Protein AF-A0A947NC35-F1 (afdb_monomer_lite)

pLDDT: mean 82.92, std 14.08, range [34.97, 95.75]

Sequence (130 aa):
ALLFTTVVLDWHSTENLYIIVLGYVESAIIFIVTFDFMYSRIKKDKEISKFSQPSDWFFVIWLFLMGLTAFIVRVFIDTNLLENNIWMYLFHLIILVQWALIIVPFGKWAHFLYRPFAIYFDGIKNSVKI

Foldseek 3Di:
DDVCVPVPQPQLPDPDPVSVVVLVVVLVVLQVVLVVVVVCLVVVVDPCNVDDDPLNVVLSVLSNVLSVLVVVSNVCSVVVNCVVVVVSVVVSVVSVCCCVPPNCCVHPNVCVVCVVVVVVVVVVVVVPDD

Radius of gyration: 19.14 Å; chains: 1; bounding box: 41×43×55 Å

Structure (mmCIF, N/CA/C/O backbone):
data_AF-A0A947NC35-F1
#
_entry.id   AF-A0A947NC35-F1
#
loop_
_atom_site.group_PDB
_atom_site.id
_atom_site.type_symbol
_atom_site.label_atom_id
_atom_site.label_alt_id
_atom_site.label_comp_id
_atom_site.label_asym_id
_atom_site.label_entity_id
_atom_site.label_seq_id
_atom_site.pdbx_PDB_ins_code
_atom_site.Cartn_x
_atom_site.Cartn_y
_atom_site.Cartn_z
_atom_site.occupancy
_atom_site.B_iso_or_equiv
_atom_site.auth_seq_id
_atom_site.auth_comp_id
_atom_site.auth_asym_id
_atom_site.auth_atom_id
_atom_site.pdbx_PDB_model_num
ATOM 1 N N . ALA A 1 1 ? 10.025 -20.620 5.479 1.00 37.06 1 ALA A N 1
ATOM 2 C CA . ALA A 1 1 ? 10.936 -20.599 4.313 1.00 37.06 1 ALA A CA 1
ATOM 3 C C . ALA A 1 1 ? 10.723 -19.379 3.410 1.00 37.06 1 ALA A C 1
ATOM 5 O O . ALA A 1 1 ? 11.638 -19.017 2.693 1.00 37.06 1 ALA A O 1
ATOM 6 N N . LEU A 1 2 ? 9.545 -18.745 3.438 1.00 36.19 2 LEU A N 1
ATOM 7 C CA . LEU A 1 2 ? 9.064 -17.732 2.499 1.00 36.19 2 LEU A CA 1
ATOM 8 C C . LEU A 1 2 ? 7.930 -16.981 3.243 1.00 36.19 2 LEU A C 1
ATOM 10 O O . LEU A 1 2 ? 7.025 -17.685 3.673 1.00 36.19 2 LEU A O 1
ATOM 14 N N . LEU A 1 3 ? 7.931 -15.660 3.495 1.00 42.91 3 LEU A N 1
ATOM 15 C CA . LEU A 1 3 ? 6.791 -15.040 4.229 1.00 42.91 3 LEU A CA 1
ATOM 16 C C . LEU A 1 3 ? 5.464 -15.100 3.429 1.00 42.91 3 LEU A C 1
ATOM 18 O O . LEU A 1 3 ? 4.415 -15.285 4.024 1.00 42.91 3 LEU A O 1
ATOM 22 N N . PHE A 1 4 ? 5.530 -15.080 2.099 1.00 34.97 4 PHE A N 1
ATOM 23 C CA . PHE A 1 4 ? 5.080 -16.104 1.130 1.00 34.97 4 PHE A CA 1
ATOM 24 C C . PHE A 1 4 ? 5.736 -15.604 -0.174 1.00 34.97 4 PHE A C 1
ATOM 26 O O . PHE A 1 4 ? 5.410 -14.523 -0.629 1.00 34.97 4 PHE A O 1
ATOM 33 N N . THR A 1 5 ? 6.854 -16.207 -0.579 1.00 37.66 5 THR A N 1
ATOM 34 C CA . THR A 1 5 ? 8.048 -15.600 -1.231 1.00 37.66 5 THR A CA 1
ATOM 35 C C . THR A 1 5 ? 8.062 -14.053 -1.291 1.00 37.66 5 THR A C 1
ATOM 37 O O . THR A 1 5 ? 7.612 -13.436 -2.248 1.00 37.66 5 THR A O 1
ATOM 40 N N . THR A 1 6 ? 8.579 -13.456 -0.217 1.00 48.22 6 THR A N 1
ATOM 41 C CA . THR A 1 6 ? 8.771 -12.021 0.098 1.00 48.22 6 THR A CA 1
ATOM 42 C C . THR A 1 6 ? 7.563 -11.172 0.509 1.00 48.22 6 THR A C 1
ATOM 44 O O . THR A 1 6 ? 7.616 -10.740 1.653 1.00 48.22 6 THR A O 1
ATOM 47 N N . VAL A 1 7 ? 6.469 -10.987 -0.239 1.00 52.34 7 VAL A N 1
ATOM 48 C CA . VAL A 1 7 ? 5.195 -10.519 0.390 1.00 52.34 7 VAL A CA 1
ATOM 49 C C . VAL A 1 7 ? 3.945 -11.170 -0.212 1.00 52.34 7 VAL A C 1
ATOM 51 O O . VAL A 1 7 ? 3.053 -11.446 0.576 1.00 52.34 7 VAL A O 1
ATOM 54 N N . VAL A 1 8 ? 3.912 -11.540 -1.506 1.00 53.75 8 VAL A N 1
ATOM 55 C CA . VAL A 1 8 ? 3.093 -12.685 -2.002 1.00 53.75 8 VAL A CA 1
ATOM 56 C C . VAL A 1 8 ? 3.737 -13.408 -3.216 1.00 53.75 8 VAL A C 1
ATOM 58 O O . VAL A 1 8 ? 3.705 -14.634 -3.256 1.00 53.75 8 VAL A O 1
ATOM 61 N N . LEU A 1 9 ? 4.359 -12.720 -4.190 1.00 59.91 9 LEU A N 1
ATOM 62 C CA . LEU A 1 9 ? 4.995 -13.344 -5.383 1.00 59.91 9 LEU A CA 1
ATOM 63 C C . LEU A 1 9 ? 6.273 -12.611 -5.874 1.00 59.91 9 LEU A C 1
ATOM 65 O O . LEU A 1 9 ? 6.663 -12.739 -7.032 1.00 59.91 9 LEU A O 1
ATOM 69 N N . ASP A 1 10 ? 6.899 -11.802 -5.012 1.00 77.12 10 ASP A N 1
ATOM 70 C CA . ASP A 1 10 ? 7.979 -10.865 -5.378 1.00 77.12 10 ASP A CA 1
ATOM 71 C C . ASP A 1 10 ? 7.623 -9.945 -6.568 1.00 77.12 10 ASP A C 1
ATOM 73 O O . ASP A 1 10 ? 8.348 -9.803 -7.553 1.00 77.12 10 ASP A O 1
ATOM 77 N N . TRP A 1 11 ? 6.435 -9.331 -6.494 1.00 85.44 11 TRP A N 1
ATOM 78 C CA . TRP A 1 11 ? 5.835 -8.576 -7.599 1.00 85.44 11 TRP A CA 1
ATOM 79 C C . TRP A 1 11 ? 6.702 -7.419 -8.114 1.00 85.44 11 TRP A C 1
ATOM 81 O O . TRP A 1 11 ? 6.549 -7.028 -9.264 1.00 85.44 11 TRP A O 1
ATOM 91 N N . HIS A 1 12 ? 7.614 -6.862 -7.315 1.00 87.25 12 HIS A N 1
ATOM 92 C CA . HIS A 1 12 ? 8.512 -5.797 -7.778 1.00 87.25 12 HIS A CA 1
ATOM 93 C C . HIS A 1 12 ? 9.754 -6.323 -8.509 1.00 87.25 12 HIS A C 1
ATOM 95 O O . HIS A 1 12 ? 10.265 -5.621 -9.370 1.00 87.25 12 HIS A O 1
ATOM 101 N N . SER A 1 13 ? 10.228 -7.539 -8.231 1.00 86.62 13 SER A N 1
ATOM 102 C CA . SER A 1 13 ? 11.422 -8.091 -8.897 1.00 86.62 13 SER A CA 1
ATOM 103 C C . SER A 1 13 ? 11.092 -9.047 -10.053 1.00 86.62 13 SER A C 1
ATOM 105 O O . SER A 1 13 ? 11.962 -9.395 -10.846 1.00 86.62 13 SER A O 1
ATOM 107 N N . THR A 1 14 ? 9.841 -9.508 -10.136 1.00 88.56 14 THR A N 1
ATOM 108 C CA . THR A 1 14 ? 9.455 -10.582 -11.050 1.00 88.56 14 THR A CA 1
ATOM 109 C C . THR A 1 14 ? 9.370 -10.147 -12.514 1.00 88.56 14 THR A C 1
ATOM 111 O O . THR A 1 14 ? 8.726 -9.155 -12.865 1.00 88.56 14 THR A O 1
ATOM 114 N N . GLU A 1 15 ? 9.929 -10.980 -13.389 1.00 87.25 15 GLU A N 1
ATOM 115 C CA . GLU A 1 15 ? 9.792 -10.872 -14.847 1.00 87.25 15 GLU A CA 1
ATOM 116 C C . GLU A 1 15 ? 8.614 -11.705 -15.392 1.00 87.25 15 GLU A C 1
ATOM 118 O O . GLU A 1 15 ? 8.268 -11.635 -16.572 1.00 87.25 15 GLU A O 1
ATOM 123 N N . ASN A 1 16 ? 7.967 -12.519 -14.550 1.00 90.38 16 ASN A N 1
ATOM 124 C CA . ASN A 1 16 ? 6.912 -13.423 -14.994 1.00 90.38 16 ASN A CA 1
ATOM 125 C C . ASN A 1 16 ? 5.586 -12.677 -15.205 1.00 90.38 16 ASN A C 1
ATOM 127 O O . ASN A 1 16 ? 4.908 -12.328 -14.239 1.00 90.38 16 ASN A O 1
ATOM 131 N N . LEU A 1 17 ? 5.164 -12.537 -16.467 1.00 89.94 17 LEU A N 1
ATOM 132 C CA . LEU A 1 17 ? 3.909 -11.891 -16.881 1.00 89.94 17 LEU A CA 1
ATOM 133 C C . LEU A 1 17 ? 2.673 -12.303 -16.069 1.00 89.94 17 LEU A C 1
ATOM 135 O O . LEU A 1 17 ? 1.852 -11.447 -15.742 1.00 89.94 17 LEU A O 1
ATOM 139 N N . TYR A 1 18 ? 2.538 -13.581 -15.707 1.00 90.00 18 TYR A N 1
ATOM 140 C CA . TYR A 1 18 ? 1.399 -14.043 -14.910 1.00 90.00 18 TYR A CA 1
ATOM 141 C C . TYR A 1 18 ? 1.377 -13.383 -13.530 1.00 90.00 18 TYR A C 1
ATOM 143 O O . TYR A 1 18 ? 0.331 -12.922 -13.080 1.00 90.00 18 TYR A O 1
ATOM 151 N N . ILE A 1 19 ? 2.536 -13.280 -12.881 1.00 89.75 19 ILE A N 1
ATOM 152 C CA . ILE A 1 19 ? 2.668 -12.639 -11.571 1.00 89.75 19 ILE A CA 1
ATOM 153 C C . ILE A 1 19 ? 2.425 -11.131 -11.689 1.00 89.75 19 ILE A C 1
ATOM 155 O O . ILE A 1 19 ? 1.751 -10.545 -10.843 1.00 89.75 19 ILE A O 1
ATOM 159 N N . ILE A 1 20 ? 2.928 -10.512 -12.761 1.00 90.62 20 ILE A N 1
ATOM 160 C CA . ILE A 1 20 ? 2.751 -9.081 -13.034 1.00 90.62 20 ILE A CA 1
ATOM 161 C C . ILE A 1 20 ? 1.263 -8.727 -13.095 1.00 90.62 20 ILE A C 1
ATOM 163 O O . ILE A 1 20 ? 0.809 -7.831 -12.381 1.00 90.62 20 ILE A O 1
ATOM 167 N N . VAL A 1 21 ? 0.505 -9.451 -13.924 1.00 91.56 21 VAL A N 1
ATOM 168 C CA . VAL A 1 21 ? -0.931 -9.216 -14.121 1.00 91.56 21 VAL A CA 1
ATOM 169 C C . VAL A 1 21 ? -1.709 -9.486 -12.837 1.00 91.56 21 VAL A C 1
ATOM 171 O O . VAL A 1 21 ? -2.573 -8.689 -12.476 1.00 91.56 21 VAL A O 1
ATOM 174 N N . LEU A 1 22 ? -1.385 -10.566 -12.119 1.00 91.12 22 LEU A N 1
ATOM 175 C CA . LEU A 1 22 ? -2.026 -10.870 -10.840 1.00 91.12 22 LEU A CA 1
ATOM 176 C C . LEU A 1 22 ? -1.839 -9.740 -9.823 1.00 91.12 22 LEU A C 1
ATOM 178 O O . LEU A 1 22 ? -2.818 -9.339 -9.199 1.00 91.12 22 LEU A O 1
ATOM 182 N N . GLY A 1 23 ? -0.636 -9.173 -9.710 1.00 90.25 23 GLY A N 1
ATOM 183 C CA . GLY A 1 23 ? -0.397 -8.052 -8.800 1.00 90.25 23 GLY A CA 1
ATOM 184 C C . GLY A 1 23 ? -1.162 -6.781 -9.192 1.00 90.25 23 GLY A C 1
ATOM 185 O O . GLY A 1 23 ? -1.673 -6.073 -8.324 1.00 90.25 23 GLY A O 1
ATOM 186 N N . TYR A 1 24 ? -1.348 -6.516 -10.490 1.00 91.88 24 TYR A N 1
ATOM 187 C CA . TYR A 1 24 ? -2.198 -5.406 -10.939 1.00 91.88 24 TYR A CA 1
ATOM 188 C C . TYR A 1 24 ? -3.676 -5.617 -10.603 1.00 91.88 24 TYR A C 1
ATOM 190 O O . TYR A 1 24 ? -4.349 -4.680 -10.168 1.00 91.88 24 TYR A O 1
ATOM 198 N N . VAL A 1 25 ? -4.179 -6.842 -10.770 1.00 93.00 25 VAL A N 1
ATOM 199 C CA . VAL A 1 25 ? -5.552 -7.203 -10.390 1.00 93.00 25 VAL A CA 1
ATOM 200 C C . VAL A 1 25 ? -5.740 -7.070 -8.880 1.00 93.00 25 VAL A C 1
ATOM 202 O O . VAL A 1 25 ? -6.710 -6.458 -8.435 1.00 93.00 25 VAL A O 1
ATOM 205 N N . GLU A 1 26 ? -4.799 -7.584 -8.089 1.00 89.94 26 GLU A N 1
ATOM 206 C CA . GLU A 1 26 ? -4.806 -7.457 -6.631 1.00 89.94 26 GLU A CA 1
ATOM 207 C C . GLU A 1 26 ? -4.815 -5.985 -6.196 1.00 89.94 26 GLU A C 1
ATOM 209 O O . GLU A 1 26 ? -5.656 -5.580 -5.391 1.00 89.94 26 GLU A O 1
ATOM 214 N N . SER A 1 27 ? -3.949 -5.157 -6.785 1.00 91.00 27 SER A N 1
ATOM 215 C CA . SER A 1 27 ? -3.896 -3.719 -6.516 1.00 91.00 27 SER A CA 1
ATOM 216 C C . SER A 1 27 ? -5.227 -3.020 -6.825 1.00 91.00 27 SER A C 1
ATOM 218 O O . SER A 1 27 ? -5.727 -2.252 -5.999 1.00 91.00 27 SER A O 1
ATOM 220 N N . ALA A 1 28 ? -5.857 -3.340 -7.960 1.00 92.62 28 ALA A N 1
ATOM 221 C CA . ALA A 1 28 ? -7.159 -2.790 -8.327 1.00 92.62 28 ALA A CA 1
ATOM 222 C C . ALA A 1 28 ? -8.261 -3.183 -7.328 1.00 92.62 28 ALA A C 1
ATOM 224 O O . ALA A 1 28 ? -9.057 -2.334 -6.918 1.00 92.62 28 ALA A O 1
ATOM 225 N N . ILE A 1 29 ? -8.284 -4.447 -6.891 1.00 92.69 29 ILE A N 1
ATOM 226 C CA . ILE A 1 29 ? -9.229 -4.927 -5.874 1.00 92.69 29 ILE A CA 1
ATOM 227 C C . ILE A 1 29 ? -9.024 -4.166 -4.562 1.00 92.69 29 ILE A C 1
ATOM 229 O O . ILE A 1 29 ? -9.996 -3.667 -3.991 1.00 92.69 29 ILE A O 1
ATOM 233 N N . ILE A 1 30 ? -7.774 -4.027 -4.104 1.00 90.69 30 ILE A N 1
ATOM 234 C CA . ILE A 1 30 ? -7.452 -3.290 -2.878 1.00 90.69 30 ILE A CA 1
ATOM 235 C C . ILE A 1 30 ? -7.953 -1.848 -2.976 1.00 90.69 30 ILE A C 1
ATOM 237 O O . ILE A 1 30 ? -8.595 -1.383 -2.034 1.00 90.69 30 ILE A O 1
ATOM 241 N N . PHE A 1 31 ? -7.743 -1.149 -4.096 1.00 91.44 31 PHE A N 1
ATOM 242 C CA . PHE A 1 31 ? -8.247 0.219 -4.266 1.00 91.44 31 PHE A CA 1
ATOM 243 C C . PHE A 1 31 ? -9.758 0.312 -4.199 1.00 91.44 31 PHE A C 1
ATOM 245 O O . PHE A 1 31 ? -10.275 1.148 -3.466 1.00 91.44 31 PHE A O 1
ATOM 252 N N . ILE A 1 32 ? -10.468 -0.540 -4.937 1.00 92.38 32 ILE A N 1
ATOM 253 C CA . ILE A 1 32 ? -11.931 -0.501 -4.980 1.00 92.38 32 ILE A CA 1
ATOM 254 C C . ILE A 1 32 ? -12.500 -0.763 -3.582 1.00 92.38 32 ILE A C 1
ATOM 256 O O . ILE A 1 32 ? -13.352 -0.011 -3.109 1.00 92.38 32 ILE A O 1
ATOM 260 N N . VAL A 1 33 ? -11.995 -1.789 -2.894 1.00 91.19 33 VAL A N 1
ATOM 261 C CA . VAL A 1 33 ? -12.475 -2.179 -1.561 1.00 91.19 33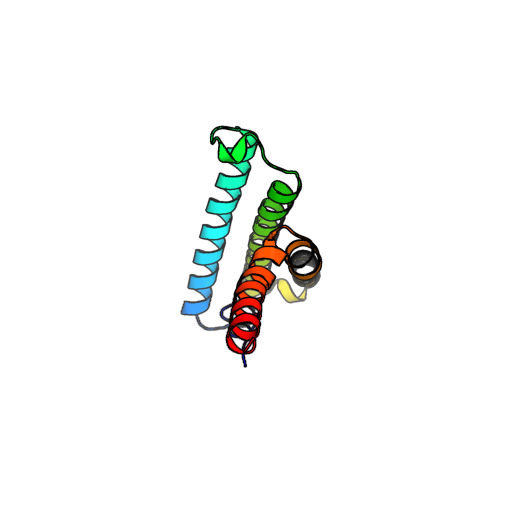 VAL A CA 1
ATOM 262 C C . VAL A 1 33 ? -12.154 -1.108 -0.521 1.00 91.19 33 VAL A C 1
ATOM 264 O O . VAL A 1 33 ? -13.018 -0.730 0.271 1.00 91.19 33 VAL A O 1
ATOM 267 N N . THR A 1 34 ? -10.924 -0.594 -0.505 1.00 90.81 34 THR A N 1
ATOM 268 C CA . THR A 1 34 ? -10.528 0.442 0.461 1.00 90.81 34 THR A CA 1
ATOM 269 C C . THR A 1 34 ? -11.250 1.759 0.205 1.00 90.81 34 THR A C 1
ATOM 271 O O . THR A 1 34 ? -11.698 2.392 1.162 1.00 90.81 34 THR A O 1
ATOM 274 N N . PHE A 1 35 ? -11.453 2.136 -1.059 1.00 89.88 35 PHE A N 1
ATOM 275 C CA . PHE A 1 35 ? -12.228 3.316 -1.422 1.00 89.88 35 PHE A CA 1
ATOM 276 C C . PHE A 1 35 ? -13.698 3.183 -1.004 1.00 89.88 35 PHE A C 1
ATOM 278 O O . PHE A 1 35 ? -14.218 4.097 -0.366 1.00 89.88 35 PHE A O 1
ATOM 285 N N . ASP A 1 36 ? -14.351 2.040 -1.262 1.00 88.56 36 ASP A N 1
ATOM 286 C CA . ASP A 1 36 ? -15.719 1.778 -0.780 1.00 88.56 36 ASP A CA 1
ATOM 287 C C . ASP A 1 36 ? -15.800 1.864 0.749 1.00 88.56 36 ASP A C 1
ATOM 289 O O . ASP A 1 36 ? -16.711 2.482 1.306 1.00 88.56 36 ASP A O 1
ATOM 293 N N . PHE A 1 37 ? -14.812 1.308 1.452 1.00 86.25 37 PHE A N 1
ATOM 294 C CA . PHE A 1 37 ? -14.748 1.353 2.910 1.00 86.25 37 PHE A CA 1
ATOM 295 C C . PHE A 1 37 ? -14.513 2.750 3.479 1.00 86.25 37 PHE A C 1
ATOM 297 O O . PHE A 1 37 ? -15.059 3.056 4.545 1.00 86.25 37 PHE A O 1
ATOM 304 N N . MET A 1 38 ? -13.725 3.590 2.811 1.00 86.81 38 MET A N 1
ATOM 305 C CA . MET A 1 38 ? -13.572 4.999 3.174 1.00 86.81 38 MET A CA 1
ATOM 306 C C . MET A 1 38 ? -14.867 5.762 2.895 1.00 86.81 38 MET A C 1
ATOM 308 O O . MET A 1 38 ? -15.383 6.439 3.783 1.00 86.81 38 MET A O 1
ATOM 312 N N . TYR A 1 39 ? -15.439 5.600 1.700 1.00 86.69 39 TYR A N 1
ATOM 313 C CA . TYR A 1 39 ? -16.6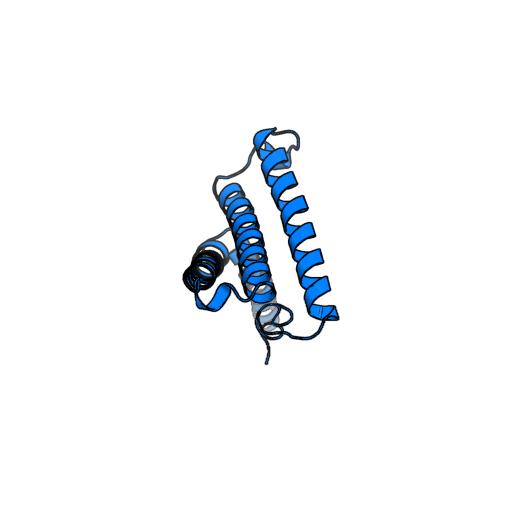63 6.277 1.281 1.00 86.69 39 TYR A CA 1
ATOM 314 C C . TYR A 1 39 ? -17.852 5.937 2.191 1.00 86.69 39 TYR A C 1
ATOM 316 O O . TYR A 1 39 ? -18.525 6.841 2.689 1.00 86.69 39 TYR A O 1
ATOM 324 N N . SER A 1 40 ? -18.048 4.651 2.497 1.00 82.88 40 SER A N 1
ATOM 325 C CA . SER A 1 40 ? -19.084 4.173 3.424 1.00 82.88 40 SER A CA 1
ATOM 326 C C . SER A 1 40 ? -18.952 4.841 4.804 1.00 82.88 40 SER A C 1
ATOM 328 O O . SER A 1 40 ? -19.945 5.251 5.400 1.00 82.88 40 SER A O 1
ATOM 330 N N . ARG A 1 41 ? -17.720 5.029 5.308 1.00 82.44 41 ARG A N 1
ATOM 331 C CA . ARG A 1 41 ? -17.459 5.693 6.602 1.00 82.44 41 ARG A CA 1
ATOM 332 C C . ARG A 1 41 ? -17.694 7.199 6.585 1.00 82.44 41 ARG A C 1
ATOM 334 O O . ARG A 1 41 ? -18.177 7.732 7.582 1.00 82.44 41 ARG A O 1
ATOM 341 N N . ILE A 1 42 ? -17.402 7.878 5.476 1.00 81.12 42 ILE A N 1
ATOM 342 C CA . ILE A 1 42 ? -17.743 9.299 5.304 1.00 81.12 42 ILE A CA 1
ATOM 343 C C . ILE A 1 42 ? -19.266 9.467 5.287 1.00 81.12 42 ILE A C 1
ATOM 345 O O . ILE A 1 42 ? -19.806 10.335 5.971 1.00 81.12 42 ILE A O 1
ATOM 349 N N . LYS A 1 43 ? -19.963 8.611 4.532 1.00 81.12 43 LYS A N 1
ATOM 350 C CA . LYS A 1 43 ? -21.419 8.670 4.357 1.00 81.12 43 LYS A CA 1
ATOM 351 C C . LYS A 1 43 ? -22.200 8.162 5.576 1.00 81.12 43 LYS A C 1
ATOM 353 O O . LYS A 1 43 ? -23.369 8.508 5.723 1.00 81.12 43 LYS A O 1
ATOM 358 N N . LYS A 1 44 ? -21.559 7.374 6.450 1.00 74.44 44 LYS A N 1
ATOM 359 C CA . LYS A 1 44 ? -22.162 6.704 7.618 1.00 74.44 44 LYS A CA 1
ATOM 360 C C . LYS A 1 44 ? -23.402 5.876 7.249 1.00 74.44 44 LYS A C 1
ATOM 362 O O . LYS A 1 44 ? -24.376 5.831 8.002 1.00 74.44 44 LYS A O 1
ATOM 367 N N . ASP A 1 45 ? -23.387 5.263 6.067 1.00 68.00 45 ASP A N 1
ATOM 368 C CA . ASP A 1 45 ? -24.556 4.602 5.479 1.00 68.00 45 ASP A CA 1
ATOM 369 C C . ASP A 1 45 ? -24.822 3.210 6.075 1.00 68.00 45 ASP A C 1
ATOM 371 O O . ASP A 1 45 ? -25.972 2.811 6.242 1.00 68.00 45 ASP A O 1
ATOM 375 N N . LYS A 1 46 ? -23.764 2.491 6.457 1.00 64.81 46 LYS A N 1
ATOM 376 C CA . LYS A 1 46 ? -23.809 1.172 7.100 1.00 64.81 46 LYS A CA 1
ATOM 377 C C . LYS A 1 46 ? -23.719 1.326 8.621 1.00 64.81 46 LYS A C 1
ATOM 379 O O . LYS A 1 46 ? -22.915 2.119 9.110 1.00 64.81 46 LYS A O 1
ATOM 384 N N . GLU A 1 47 ? -24.447 0.516 9.393 1.00 60.62 47 GLU A N 1
ATOM 385 C CA . GLU A 1 47 ? -24.382 0.531 10.873 1.00 60.62 47 GLU A CA 1
ATOM 386 C C . GLU A 1 47 ? -22.948 0.318 11.405 1.00 60.62 47 GLU A C 1
ATOM 388 O O . GLU A 1 47 ? -22.506 1.016 12.315 1.00 60.62 47 GLU A O 1
ATOM 393 N N . ILE A 1 48 ? -22.163 -0.538 10.737 1.00 60.56 48 ILE A N 1
ATOM 394 C CA . ILE A 1 48 ? -20.724 -0.762 10.999 1.00 60.56 48 ILE A CA 1
ATOM 395 C C . ILE A 1 48 ? -19.868 0.505 10.823 1.00 60.56 48 ILE A C 1
ATOM 397 O O . ILE A 1 48 ? -18.793 0.622 11.405 1.00 60.56 48 ILE A O 1
ATOM 401 N N . SER A 1 49 ? -20.329 1.461 10.019 1.00 60.34 49 SER A N 1
ATOM 402 C CA . SER A 1 49 ? -19.600 2.686 9.685 1.00 60.34 49 SER A C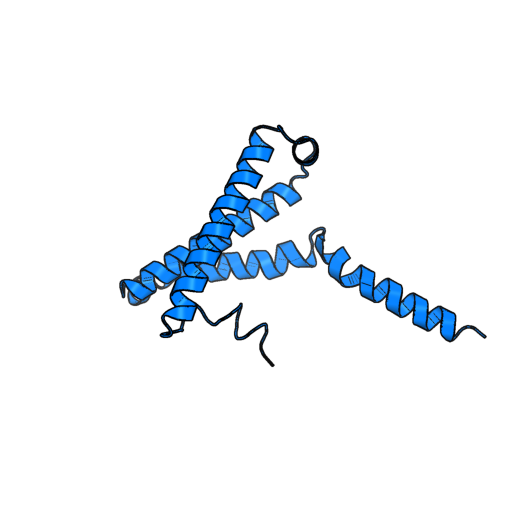A 1
ATOM 403 C C . SER A 1 49 ? -20.000 3.890 10.553 1.00 60.34 49 SER A C 1
ATOM 405 O O . SER A 1 49 ? -19.208 4.824 10.707 1.00 60.34 49 SER A O 1
ATOM 407 N N . LYS A 1 50 ? -21.186 3.857 11.185 1.00 60.44 50 LYS A N 1
ATOM 408 C CA . LYS A 1 50 ? -21.702 4.942 12.042 1.00 60.44 50 LYS A CA 1
ATOM 409 C C . LYS A 1 50 ? -20.874 5.158 13.310 1.00 60.44 50 LYS A C 1
ATOM 411 O O . LYS A 1 50 ? -20.648 6.308 13.684 1.00 60.44 50 LYS A O 1
ATOM 416 N N . PHE A 1 51 ? -20.386 4.080 13.926 1.00 64.75 51 PHE A N 1
ATOM 417 C CA . PHE A 1 51 ? -19.580 4.107 15.156 1.00 64.75 51 PHE A CA 1
ATOM 418 C C . PHE A 1 51 ? -18.143 3.631 14.903 1.00 64.75 51 PHE A C 1
ATOM 420 O O . PHE A 1 51 ? -17.645 2.707 15.542 1.00 64.75 51 PHE A O 1
ATOM 427 N N . SER A 1 52 ? -17.476 4.263 13.936 1.00 62.81 52 SER A N 1
ATOM 428 C CA . SER A 1 52 ? -16.082 3.957 13.597 1.00 62.81 52 SER A CA 1
ATOM 429 C C . SER A 1 52 ? -15.124 4.529 14.645 1.00 62.81 52 SER A C 1
ATOM 431 O O . SER A 1 52 ? -15.165 5.730 14.918 1.00 62.81 52 SER A O 1
ATOM 433 N N . GLN A 1 53 ? -14.209 3.717 15.182 1.00 73.12 53 GLN A N 1
ATOM 434 C CA . GLN A 1 53 ? -13.114 4.251 15.994 1.00 73.12 53 GLN A CA 1
ATOM 435 C C . GLN A 1 53 ? -12.036 4.880 15.091 1.00 73.12 53 GLN A C 1
ATOM 437 O 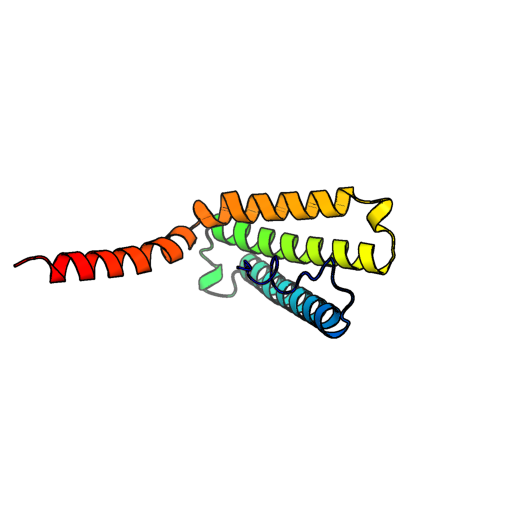O . GLN A 1 53 ? -11.871 4.455 13.944 1.00 73.12 53 GLN A O 1
ATOM 442 N N . PRO A 1 54 ? -11.238 5.845 15.589 1.00 73.25 54 PRO A N 1
ATOM 443 C CA . PRO A 1 54 ? -10.128 6.426 14.825 1.00 73.25 54 PRO A CA 1
ATOM 444 C C . PRO A 1 54 ? -9.129 5.383 14.297 1.00 73.25 54 PRO A C 1
ATOM 446 O O . PRO A 1 54 ? -8.593 5.527 13.201 1.00 73.25 54 PRO A O 1
ATOM 449 N N . SER A 1 55 ? -8.928 4.290 15.038 1.00 73.44 55 SER A N 1
ATOM 450 C CA . SER A 1 55 ? -8.068 3.173 14.629 1.00 73.44 55 SER A CA 1
ATOM 451 C C . SER A 1 55 ? -8.576 2.431 13.385 1.00 73.44 55 SER A C 1
ATOM 453 O O . SER A 1 55 ? -7.763 1.927 12.612 1.00 73.44 55 SER A O 1
ATOM 455 N N . ASP A 1 56 ? -9.891 2.408 13.138 1.00 77.31 56 ASP A N 1
ATOM 456 C CA . ASP A 1 56 ? -10.473 1.789 11.938 1.00 77.31 56 ASP A CA 1
ATOM 457 C C . ASP A 1 56 ? -10.222 2.632 10.689 1.00 77.31 56 ASP A C 1
ATOM 459 O O . ASP A 1 56 ? -9.977 2.094 9.611 1.00 77.31 56 ASP A O 1
ATOM 463 N N . TRP A 1 57 ? -10.255 3.958 10.835 1.00 80.88 57 TRP A N 1
ATOM 464 C CA . TRP A 1 57 ? -9.894 4.885 9.765 1.00 80.88 57 TRP A CA 1
ATOM 465 C C . TRP A 1 57 ? -8.419 4.771 9.409 1.00 80.88 57 TRP A C 1
ATOM 467 O O . TRP A 1 57 ? -8.082 4.643 8.234 1.00 80.88 57 TRP A O 1
ATOM 477 N N . PHE A 1 58 ? -7.555 4.763 10.426 1.00 83.31 58 PHE A N 1
ATOM 478 C CA . PHE A 1 58 ? -6.113 4.652 10.237 1.00 83.31 58 PHE A CA 1
ATOM 479 C C . PHE A 1 58 ? -5.744 3.386 9.460 1.00 83.31 58 PHE A C 1
ATOM 481 O O . PHE A 1 58 ? -4.976 3.448 8.505 1.00 83.31 58 PHE A O 1
ATOM 488 N N . PHE A 1 59 ? -6.368 2.254 9.799 1.00 83.31 59 PHE A N 1
ATOM 489 C CA . PHE A 1 59 ? -6.159 0.994 9.092 1.00 83.31 59 PHE A CA 1
ATOM 490 C C . PHE A 1 59 ? -6.521 1.078 7.604 1.00 83.31 59 PHE A C 1
ATOM 492 O O . PHE A 1 59 ? -5.700 0.726 6.761 1.00 83.31 59 PHE A O 1
ATOM 499 N N . VAL A 1 60 ? -7.727 1.549 7.268 1.00 88.00 60 VAL A N 1
ATOM 500 C CA . VAL A 1 60 ? -8.189 1.578 5.868 1.00 88.00 60 VAL A CA 1
ATOM 501 C C . VAL A 1 60 ? -7.373 2.567 5.035 1.00 88.00 60 VAL A C 1
ATOM 503 O O . VAL A 1 60 ? -7.006 2.249 3.907 1.00 88.00 60 VAL A O 1
ATOM 506 N N . ILE A 1 61 ? -7.038 3.732 5.597 1.00 89.56 61 ILE A N 1
ATOM 507 C CA . ILE A 1 61 ? -6.207 4.732 4.916 1.00 89.56 61 ILE A CA 1
ATOM 508 C C . ILE A 1 61 ? -4.807 4.172 4.652 1.00 89.56 61 ILE A C 1
ATOM 510 O O . ILE A 1 61 ? -4.306 4.291 3.536 1.00 89.56 61 ILE A O 1
ATOM 514 N N . TRP A 1 62 ? -4.177 3.528 5.640 1.00 89.88 62 TRP A N 1
ATOM 515 C CA . TRP A 1 62 ? -2.846 2.953 5.436 1.00 89.88 62 TRP A CA 1
ATOM 516 C C . TRP A 1 62 ? -2.884 1.781 4.460 1.00 89.88 62 TRP A C 1
ATOM 518 O O . TRP A 1 62 ? -1.967 1.646 3.659 1.00 89.88 62 TRP A O 1
ATOM 528 N N . LEU A 1 63 ? -3.944 0.967 4.471 1.00 88.94 63 LEU A N 1
ATOM 529 C CA . LEU A 1 63 ? -4.116 -0.115 3.503 1.00 88.94 63 LEU A CA 1
ATOM 530 C C . LEU A 1 63 ? -4.240 0.428 2.069 1.00 88.94 63 LEU A C 1
ATOM 532 O O . LEU A 1 63 ? -3.615 -0.104 1.153 1.00 88.94 63 LEU A O 1
ATOM 536 N N . PHE A 1 64 ? -4.981 1.524 1.881 1.00 92.38 64 PHE A N 1
ATOM 537 C CA . PHE A 1 64 ? -5.059 2.224 0.599 1.00 92.38 64 PHE A CA 1
ATOM 538 C C . PHE A 1 64 ? -3.693 2.776 0.167 1.00 92.38 64 PHE A C 1
ATOM 540 O O . PHE A 1 64 ? -3.261 2.533 -0.958 1.00 92.38 64 PHE A O 1
ATOM 547 N N . LEU A 1 65 ? -2.982 3.474 1.062 1.00 93.12 65 LEU A N 1
ATOM 548 C CA . LEU A 1 65 ? -1.650 4.025 0.780 1.00 93.12 65 LEU A CA 1
ATOM 549 C C . LEU A 1 65 ? -0.632 2.934 0.437 1.00 93.12 65 LEU A C 1
ATOM 551 O O . LEU A 1 65 ? 0.176 3.109 -0.475 1.00 93.12 65 LEU A O 1
ATOM 555 N N . MET A 1 66 ? -0.691 1.798 1.128 1.00 90.62 66 MET A N 1
ATOM 556 C CA . MET A 1 66 ? 0.127 0.625 0.839 1.00 90.62 66 MET A CA 1
ATOM 557 C C . MET A 1 66 ? -0.105 0.104 -0.578 1.00 90.62 66 MET A C 1
ATOM 559 O O . MET A 1 66 ? 0.854 -0.040 -1.335 1.00 90.62 66 MET A O 1
ATOM 563 N N . GLY A 1 67 ? -1.368 -0.104 -0.965 1.00 91.44 67 GLY A N 1
ATOM 564 C CA . GLY A 1 67 ? -1.717 -0.506 -2.330 1.00 91.44 67 GLY A CA 1
ATOM 565 C C . GLY A 1 67 ? -1.301 0.535 -3.374 1.00 91.44 67 GLY A C 1
ATOM 566 O O . GLY A 1 67 ? -0.784 0.177 -4.432 1.00 91.44 67 GLY A O 1
ATOM 567 N N . LEU A 1 68 ? -1.461 1.826 -3.056 1.00 93.81 68 LEU A N 1
ATOM 568 C CA . LEU A 1 68 ? -1.189 2.940 -3.972 1.00 93.81 68 LEU A CA 1
ATOM 569 C C . LEU A 1 68 ? 0.286 3.045 -4.289 1.00 93.81 68 LEU A C 1
ATOM 571 O O . LEU A 1 68 ? 0.691 3.105 -5.446 1.00 93.81 68 LEU A O 1
ATOM 575 N N . THR A 1 69 ? 1.094 3.032 -3.244 1.00 94.06 69 THR A N 1
ATOM 576 C CA . THR A 1 69 ? 2.537 3.141 -3.390 1.00 94.06 69 THR A CA 1
ATOM 577 C C . THR A 1 69 ? 3.144 1.884 -4.004 1.00 94.06 69 THR A C 1
ATOM 579 O O . THR A 1 69 ? 4.029 2.023 -4.844 1.00 94.06 69 THR A O 1
ATOM 582 N N . ALA A 1 70 ? 2.620 0.687 -3.709 1.00 92.62 70 ALA A N 1
ATOM 583 C CA . ALA A 1 70 ? 3.040 -0.547 -4.379 1.00 92.62 70 ALA A CA 1
ATOM 584 C C . ALA A 1 70 ? 2.784 -0.501 -5.895 1.00 92.62 70 ALA A C 1
ATOM 586 O O . ALA A 1 70 ? 3.659 -0.877 -6.676 1.00 92.62 70 ALA A O 1
ATOM 587 N N . PHE A 1 71 ? 1.612 -0.002 -6.303 1.00 94.25 71 PHE A N 1
ATOM 588 C CA . PHE A 1 71 ? 1.248 0.193 -7.708 1.00 94.25 71 PHE A CA 1
ATOM 589 C C . PHE A 1 71 ? 2.149 1.216 -8.405 1.00 94.25 71 PHE A C 1
ATOM 591 O O . PHE A 1 71 ? 2.640 0.960 -9.500 1.00 94.25 71 PHE A O 1
ATOM 598 N N . ILE A 1 72 ? 2.400 2.368 -7.774 1.00 94.88 72 ILE A N 1
ATOM 599 C CA . ILE A 1 72 ? 3.256 3.413 -8.356 1.00 94.88 72 ILE A CA 1
ATOM 600 C C . ILE A 1 72 ? 4.688 2.901 -8.529 1.00 94.88 72 ILE A C 1
ATOM 602 O O . ILE A 1 72 ? 5.273 3.083 -9.594 1.00 94.88 72 ILE A O 1
ATOM 606 N N . VAL A 1 73 ? 5.238 2.223 -7.514 1.00 94.81 73 VAL A N 1
ATOM 607 C CA . VAL A 1 73 ? 6.552 1.571 -7.608 1.00 94.81 73 VAL A CA 1
ATOM 608 C C . VAL A 1 73 ? 6.585 0.613 -8.794 1.00 94.81 73 VAL A C 1
ATOM 610 O O . VAL A 1 73 ? 7.531 0.651 -9.575 1.00 94.81 73 VAL A O 1
ATOM 613 N N . ARG A 1 74 ? 5.536 -0.197 -8.978 1.00 93.62 74 ARG A N 1
ATOM 614 C CA . ARG A 1 74 ? 5.442 -1.114 -10.114 1.00 93.62 74 ARG A CA 1
ATOM 615 C C . ARG A 1 74 ? 5.471 -0.382 -11.458 1.00 93.62 74 ARG A C 1
ATOM 617 O O . ARG A 1 74 ? 6.264 -0.734 -12.322 1.00 93.62 74 ARG A O 1
ATOM 624 N N . VAL A 1 75 ? 4.680 0.678 -11.611 1.00 94.06 75 VAL A N 1
ATOM 625 C CA . VAL A 1 75 ? 4.690 1.513 -12.824 1.00 94.06 75 VAL A CA 1
ATOM 626 C C . VAL A 1 75 ? 6.074 2.122 -13.074 1.00 94.06 75 VAL A C 1
ATOM 628 O O . VAL A 1 75 ? 6.507 2.211 -14.221 1.00 94.06 75 VAL A O 1
ATOM 631 N N . PHE A 1 76 ? 6.796 2.523 -12.025 1.00 95.25 76 PHE A N 1
ATOM 632 C CA . PHE A 1 76 ? 8.152 3.070 -12.152 1.00 95.25 76 PHE A CA 1
ATOM 633 C C . PHE A 1 76 ? 9.157 2.018 -12.624 1.00 95.25 76 PHE A C 1
ATOM 635 O O . PHE A 1 76 ? 10.081 2.354 -13.363 1.00 95.25 76 PHE A O 1
ATOM 642 N N . ILE A 1 77 ? 8.975 0.762 -12.219 1.00 93.50 77 ILE A N 1
ATOM 643 C CA . ILE A 1 77 ? 9.771 -0.371 -12.701 1.00 93.50 77 ILE A CA 1
ATOM 644 C C . ILE A 1 77 ? 9.471 -0.612 -14.181 1.00 93.50 77 ILE A C 1
ATOM 646 O O . ILE A 1 77 ? 10.387 -0.590 -14.994 1.00 93.50 77 ILE A O 1
ATOM 650 N N . ASP A 1 78 ? 8.194 -0.724 -14.554 1.00 93.00 78 ASP A N 1
ATOM 651 C CA . ASP A 1 78 ? 7.793 -1.020 -15.937 1.00 93.00 78 ASP A CA 1
ATOM 652 C C . ASP A 1 78 ? 8.161 0.103 -16.930 1.00 93.00 78 ASP A C 1
ATOM 654 O O . ASP A 1 78 ? 8.337 -0.140 -18.123 1.00 93.00 78 ASP A O 1
ATOM 658 N N . THR A 1 79 ? 8.315 1.340 -16.447 1.00 94.69 79 THR A N 1
ATOM 659 C CA . THR A 1 79 ? 8.748 2.503 -17.247 1.00 94.69 79 THR A CA 1
ATOM 660 C C . THR A 1 79 ? 10.250 2.793 -17.164 1.00 94.69 79 THR A C 1
ATOM 662 O O . THR A 1 79 ? 10.702 3.782 -17.740 1.00 94.69 79 THR A O 1
ATOM 665 N N . ASN A 1 80 ? 11.033 1.960 -16.465 1.00 93.50 80 ASN A N 1
ATOM 666 C CA . ASN A 1 80 ? 12.460 2.180 -16.185 1.00 93.50 80 ASN A CA 1
ATOM 667 C C . ASN A 1 80 ? 12.768 3.551 -15.538 1.00 93.50 80 ASN A C 1
ATOM 669 O O . ASN A 1 80 ? 13.846 4.117 -15.710 1.00 93.50 80 ASN A O 1
ATOM 673 N N . LEU A 1 81 ? 11.821 4.105 -14.775 1.00 94.12 81 LEU A N 1
ATOM 674 C CA . LEU A 1 81 ? 11.976 5.371 -14.047 1.00 94.12 81 LEU A CA 1
ATOM 675 C C . LEU A 1 81 ? 12.492 5.182 -12.619 1.00 94.12 81 LEU A C 1
ATOM 677 O O . LEU A 1 81 ? 12.874 6.168 -11.978 1.00 94.12 81 LEU A O 1
ATOM 681 N N . LEU A 1 82 ? 12.490 3.945 -12.110 1.00 92.94 82 LEU A N 1
ATOM 682 C CA . LEU A 1 82 ? 12.829 3.657 -10.719 1.00 92.94 82 LEU A CA 1
ATOM 683 C C . LEU A 1 82 ? 14.269 4.048 -10.365 1.00 92.94 82 LEU A C 1
ATOM 685 O O . LEU A 1 82 ? 14.485 4.600 -9.289 1.00 92.94 82 LEU A O 1
ATOM 689 N N . GLU A 1 83 ? 15.233 3.827 -11.264 1.00 89.81 83 GLU A N 1
ATOM 690 C CA . GLU A 1 83 ? 16.653 4.132 -11.018 1.00 89.81 83 GLU A CA 1
ATOM 691 C C . GLU A 1 83 ? 16.871 5.610 -10.665 1.00 89.81 83 GLU A C 1
ATOM 693 O O . GLU A 1 83 ? 17.574 5.936 -9.711 1.00 89.81 83 GLU A O 1
ATOM 698 N N . ASN A 1 84 ? 16.177 6.507 -11.371 1.00 93.00 84 ASN A N 1
ATOM 699 C CA . ASN A 1 84 ? 16.246 7.949 -11.131 1.00 93.00 84 ASN A CA 1
ATOM 700 C C . ASN A 1 84 ? 15.337 8.413 -9.979 1.00 93.00 84 ASN A C 1
ATOM 702 O O . ASN A 1 84 ? 15.461 9.543 -9.509 1.00 93.00 84 ASN A O 1
ATOM 706 N N . ASN A 1 85 ? 14.410 7.565 -9.521 1.00 94.88 85 ASN A N 1
ATOM 707 C CA . ASN A 1 85 ? 13.369 7.911 -8.550 1.00 94.88 85 ASN A CA 1
ATOM 708 C C . ASN A 1 85 ? 13.264 6.896 -7.404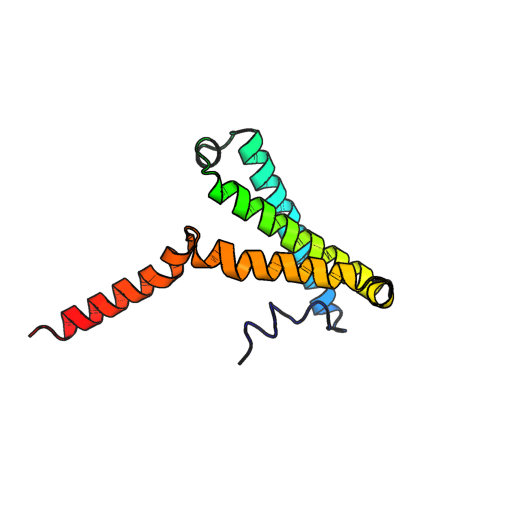 1.00 94.88 85 ASN A C 1
ATOM 710 O O . ASN A 1 85 ? 12.169 6.574 -6.935 1.00 94.88 85 ASN A O 1
ATOM 714 N N . ILE A 1 86 ? 14.409 6.422 -6.903 1.00 93.75 86 ILE A N 1
ATOM 715 C CA . ILE A 1 86 ? 14.470 5.417 -5.829 1.00 93.75 86 ILE A CA 1
ATOM 716 C C . ILE A 1 86 ? 13.751 5.858 -4.542 1.00 93.75 86 ILE A C 1
ATOM 718 O O . ILE A 1 86 ? 13.292 5.028 -3.757 1.00 93.75 86 ILE A O 1
ATOM 722 N N . TRP A 1 87 ? 13.584 7.170 -4.347 1.00 95.44 87 TRP A N 1
ATOM 723 C CA . TRP A 1 87 ? 12.820 7.750 -3.243 1.00 95.44 87 TRP A CA 1
ATOM 724 C C . TRP A 1 87 ? 11.380 7.221 -3.178 1.00 95.44 87 TRP A C 1
ATOM 726 O O . TRP A 1 87 ? 10.851 7.063 -2.080 1.00 95.44 87 TRP A O 1
ATOM 736 N N . MET A 1 88 ? 10.763 6.884 -4.317 1.00 95.00 88 MET A N 1
ATOM 737 C CA . MET A 1 88 ? 9.413 6.319 -4.361 1.00 95.00 88 MET A CA 1
ATOM 738 C C . MET A 1 88 ? 9.372 4.914 -3.745 1.00 95.00 88 MET A C 1
ATOM 740 O O . MET A 1 88 ? 8.461 4.590 -2.982 1.00 95.00 88 MET A O 1
ATOM 744 N N . TYR A 1 89 ? 10.397 4.098 -4.010 1.00 92.31 89 TYR A N 1
ATOM 745 C CA . TYR A 1 89 ? 10.545 2.781 -3.388 1.00 92.31 89 TYR A CA 1
ATOM 746 C C . TYR A 1 89 ? 10.772 2.892 -1.879 1.00 92.31 89 TYR A C 1
ATOM 748 O O . TYR A 1 89 ? 10.121 2.205 -1.094 1.00 92.31 89 TYR A O 1
ATOM 756 N N . LEU A 1 90 ? 11.638 3.817 -1.454 1.00 94.56 90 LEU A N 1
ATOM 757 C CA . LEU A 1 90 ? 11.872 4.081 -0.032 1.00 94.56 90 LEU A CA 1
ATOM 758 C C . LEU A 1 90 ? 10.597 4.557 0.671 1.00 94.56 90 LEU A C 1
ATOM 760 O O . LEU A 1 90 ? 10.294 4.102 1.771 1.00 94.56 90 LEU A O 1
ATOM 764 N N . PHE A 1 91 ? 9.822 5.429 0.028 1.00 95.75 91 PHE A N 1
ATOM 765 C CA . PHE A 1 91 ? 8.547 5.902 0.553 1.00 95.75 91 PHE A CA 1
ATOM 766 C C . PHE A 1 91 ? 7.544 4.756 0.738 1.00 95.75 91 PHE A C 1
ATOM 768 O O . PHE A 1 91 ? 6.923 4.652 1.797 1.00 95.75 91 PHE A O 1
ATOM 775 N N . HIS A 1 92 ? 7.443 3.852 -0.241 1.00 93.19 92 HIS A N 1
ATOM 776 C CA . HIS A 1 92 ? 6.633 2.640 -0.115 1.00 93.19 92 HIS A CA 1
ATOM 777 C C . HIS A 1 92 ? 7.070 1.781 1.086 1.00 93.19 92 HIS A C 1
ATOM 779 O O . HIS A 1 92 ? 6.236 1.397 1.907 1.00 93.19 92 HIS A O 1
ATOM 785 N N . LEU A 1 93 ? 8.378 1.544 1.247 1.00 92.06 93 LEU A N 1
ATOM 786 C CA . LEU A 1 93 ? 8.911 0.776 2.376 1.00 92.06 93 LEU A CA 1
ATOM 787 C C . LEU A 1 93 ? 8.640 1.439 3.731 1.00 92.06 93 LEU A C 1
ATOM 789 O O . LEU A 1 93 ? 8.330 0.741 4.694 1.00 92.06 93 LEU A O 1
ATOM 793 N N . ILE A 1 94 ? 8.714 2.768 3.826 1.00 93.44 94 ILE A N 1
ATOM 794 C CA . ILE A 1 94 ? 8.395 3.494 5.065 1.00 93.44 94 ILE A CA 1
ATOM 795 C C . ILE A 1 94 ? 6.941 3.237 5.474 1.00 93.44 94 ILE A C 1
ATOM 797 O O . ILE A 1 94 ? 6.684 2.918 6.636 1.00 93.44 94 ILE A O 1
ATOM 801 N N . ILE A 1 95 ? 5.996 3.321 4.532 1.00 91.94 95 ILE A N 1
ATOM 802 C CA . ILE A 1 95 ? 4.578 3.047 4.806 1.00 91.94 95 ILE A CA 1
ATOM 803 C C . ILE A 1 95 ? 4.391 1.582 5.225 1.00 91.94 95 ILE A C 1
ATOM 805 O O . ILE A 1 95 ? 3.693 1.317 6.207 1.00 91.94 95 ILE A O 1
ATOM 809 N N . LEU A 1 96 ? 5.059 0.644 4.541 1.00 89.81 96 LEU A N 1
ATOM 810 C CA . LEU A 1 96 ? 5.007 -0.790 4.848 1.00 89.81 96 LEU A CA 1
ATOM 811 C C . LEU A 1 96 ? 5.464 -1.069 6.272 1.00 89.81 96 LEU A C 1
ATOM 813 O O . LEU A 1 96 ? 4.755 -1.718 7.041 1.00 89.81 96 LEU A O 1
ATOM 817 N N . VAL A 1 97 ? 6.633 -0.550 6.638 1.00 89.44 97 VAL A N 1
ATOM 818 C CA . VAL A 1 97 ? 7.221 -0.751 7.961 1.00 89.44 97 VAL A CA 1
ATOM 819 C C . VAL A 1 97 ? 6.347 -0.120 9.040 1.00 89.44 97 VAL A C 1
ATOM 821 O O . VAL A 1 97 ? 6.102 -0.750 10.066 1.00 89.44 97 VAL A O 1
ATOM 824 N N . GLN A 1 98 ? 5.816 1.084 8.816 1.00 88.25 98 GLN A N 1
ATOM 825 C CA . GLN A 1 98 ? 4.890 1.714 9.760 1.00 88.25 98 GLN A CA 1
ATOM 826 C C . GLN A 1 98 ? 3.619 0.884 9.951 1.00 88.25 98 GLN A C 1
ATOM 828 O O . GLN A 1 98 ? 3.185 0.675 11.084 1.00 88.25 98 GLN A O 1
ATOM 833 N N . TRP A 1 99 ? 3.033 0.369 8.868 1.00 85.88 99 TRP A N 1
ATOM 834 C CA . TRP A 1 99 ? 1.860 -0.493 8.964 1.00 85.88 99 TRP A CA 1
ATOM 835 C C . TRP A 1 99 ? 2.177 -1.780 9.740 1.00 85.88 99 TRP A C 1
ATOM 837 O O . TRP A 1 99 ? 1.482 -2.111 10.703 1.00 85.88 99 TRP A O 1
ATOM 847 N N . ALA A 1 100 ? 3.269 -2.461 9.389 1.00 83.88 100 ALA A N 1
ATOM 848 C CA . ALA A 1 100 ? 3.648 -3.737 9.986 1.00 83.88 100 ALA A CA 1
ATOM 849 C C . ALA A 1 100 ? 4.068 -3.620 11.459 1.00 83.88 100 ALA A C 1
ATOM 851 O O . ALA A 1 100 ? 3.730 -4.489 12.257 1.00 83.88 100 ALA A O 1
ATOM 852 N N . LEU A 1 101 ? 4.791 -2.561 11.837 1.00 83.62 101 LEU A N 1
ATOM 853 C CA . LEU A 1 101 ? 5.344 -2.412 13.188 1.00 83.62 101 LEU A CA 1
ATOM 854 C C . LEU A 1 101 ? 4.456 -1.619 14.142 1.00 83.62 101 LEU A C 1
ATOM 856 O O . LEU A 1 101 ? 4.582 -1.789 15.350 1.00 83.62 101 LEU A O 1
ATOM 860 N N . ILE A 1 102 ? 3.587 -0.742 13.640 1.00 82.81 102 ILE A N 1
ATOM 861 C CA . ILE A 1 102 ? 2.750 0.103 14.500 1.00 82.81 102 ILE A CA 1
ATOM 862 C C . ILE A 1 102 ? 1.317 -0.426 14.503 1.00 82.81 102 ILE A C 1
ATOM 864 O O . ILE A 1 102 ? 0.749 -0.695 15.558 1.00 82.81 102 ILE A O 1
ATOM 868 N N . ILE A 1 103 ? 0.725 -0.623 13.325 1.00 78.81 103 ILE A N 1
ATOM 869 C CA . ILE A 1 103 ? -0.714 -0.900 13.215 1.00 78.81 103 ILE A CA 1
ATOM 870 C C . ILE A 1 103 ? -1.040 -2.344 13.583 1.00 78.81 103 ILE A C 1
ATOM 872 O O . ILE A 1 103 ? -2.014 -2.589 14.293 1.00 78.81 103 ILE A O 1
ATOM 876 N N . VAL A 1 104 ? -0.246 -3.305 13.113 1.00 78.81 104 VAL A N 1
ATOM 877 C CA . VAL A 1 104 ? -0.505 -4.730 13.365 1.00 78.81 104 VAL A CA 1
ATOM 878 C C . VAL A 1 104 ? -0.328 -5.110 14.848 1.00 78.81 104 VAL A C 1
ATOM 880 O O . VAL A 1 104 ? -1.275 -5.660 15.416 1.00 78.81 104 VAL A O 1
ATOM 883 N N . PRO A 1 105 ? 0.805 -4.814 15.519 1.00 76.50 105 PRO A N 1
ATOM 884 C CA . PRO A 1 105 ? 1.037 -5.270 16.893 1.00 76.50 105 PRO A CA 1
ATOM 885 C C . PRO A 1 105 ? 0.338 -4.425 17.964 1.00 76.50 105 PRO A C 1
ATOM 887 O O . PRO A 1 105 ? -0.010 -4.963 19.011 1.00 76.50 105 PRO A O 1
ATOM 890 N N . PHE A 1 106 ? 0.107 -3.129 17.726 1.00 73.88 106 PHE A N 1
ATOM 891 C CA . PHE A 1 106 ? -0.566 -2.247 18.695 1.00 73.88 106 PHE A CA 1
ATOM 892 C C . PHE A 1 106 ? -2.036 -1.977 18.347 1.00 73.88 106 PHE A C 1
ATOM 894 O O . PHE A 1 106 ? -2.736 -1.270 19.071 1.00 73.88 106 PHE A O 1
ATOM 901 N N . GLY A 1 107 ? -2.525 -2.537 17.241 1.00 73.00 107 GLY A N 1
ATOM 902 C CA . GLY A 1 107 ? -3.921 -2.445 16.844 1.00 73.00 107 GLY A CA 1
ATOM 903 C C . GLY A 1 107 ? -4.807 -3.522 17.467 1.00 73.00 107 GLY A C 1
ATOM 904 O O . GLY A 1 107 ? -4.381 -4.418 18.195 1.00 73.00 107 GLY A O 1
ATOM 905 N N . L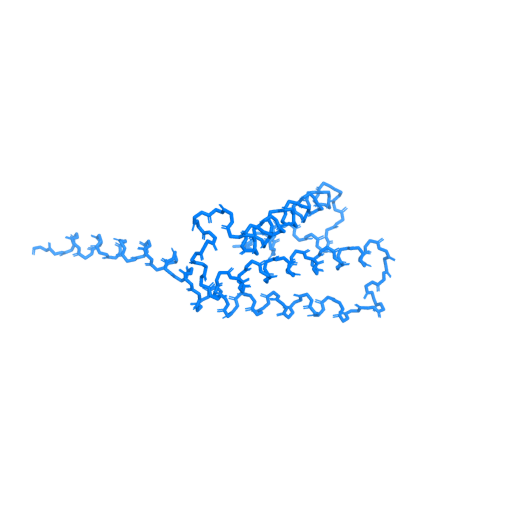YS A 1 108 ? -6.086 -3.481 17.084 1.00 70.06 108 LYS A N 1
ATOM 906 C CA . LYS A 1 108 ? -7.119 -4.450 17.493 1.00 70.06 108 LYS A CA 1
ATOM 907 C C . LYS A 1 108 ? -6.839 -5.883 16.994 1.00 70.06 108 LYS A C 1
ATOM 909 O O . LYS A 1 108 ? -7.460 -6.834 17.460 1.00 70.06 108 LYS A O 1
ATOM 914 N N . TRP A 1 109 ? -5.877 -6.035 16.081 1.00 68.94 109 TRP A N 1
ATOM 915 C CA . TRP A 1 109 ? -5.478 -7.285 15.434 1.00 68.94 109 TRP A CA 1
ATOM 916 C C . TRP A 1 109 ? -4.494 -8.128 16.241 1.00 68.94 109 TRP A C 1
ATOM 918 O O . TRP A 1 109 ? -4.421 -9.331 16.008 1.00 68.94 109 TRP A O 1
ATOM 928 N N . ALA A 1 110 ? -3.813 -7.566 17.245 1.00 73.94 110 ALA A N 1
ATOM 929 C CA . ALA A 1 110 ? -3.005 -8.370 18.163 1.00 73.94 110 ALA A CA 1
ATOM 930 C C . ALA A 1 110 ? -3.846 -9.481 18.818 1.00 73.94 110 ALA A C 1
ATOM 932 O O . ALA A 1 110 ? -3.362 -10.595 19.011 1.00 73.94 110 ALA A O 1
ATOM 933 N N . HIS A 1 111 ? -5.141 -9.215 19.055 1.00 76.88 111 HIS A N 1
ATOM 934 C CA . HIS A 1 111 ? -6.110 -10.208 19.528 1.00 76.88 111 HIS A CA 1
ATOM 935 C C . HIS A 1 111 ? -6.272 -11.398 18.599 1.00 76.88 111 HIS A C 1
ATOM 937 O O . HIS A 1 111 ? -6.384 -12.523 19.079 1.00 76.88 111 HIS A O 1
ATOM 943 N N . PHE A 1 112 ? -6.239 -11.183 17.286 1.00 76.88 112 PHE A N 1
ATOM 944 C CA . PHE A 1 112 ? -6.287 -12.286 16.335 1.00 76.88 112 PHE A CA 1
ATOM 945 C C . PHE A 1 112 ? -5.092 -13.227 16.515 1.00 76.88 112 PHE A C 1
ATOM 947 O O . PHE A 1 112 ? -5.259 -14.439 16.424 1.00 76.88 112 PHE A O 1
ATOM 954 N N . LEU A 1 113 ? -3.915 -12.680 16.835 1.00 77.88 113 LEU A N 1
ATOM 955 C CA . LEU A 1 113 ? -2.728 -13.480 17.103 1.00 77.88 113 LEU A CA 1
ATOM 956 C C . LEU A 1 113 ? -2.825 -14.187 18.459 1.00 77.88 113 LEU A C 1
ATOM 958 O O . LEU A 1 113 ? -2.666 -15.399 18.516 1.00 77.88 113 LEU A O 1
ATOM 962 N N . TYR A 1 114 ? -3.105 -13.471 19.553 1.00 81.56 114 TYR A N 1
ATOM 963 C CA . TYR A 1 114 ? -3.034 -14.071 20.891 1.00 81.56 114 TYR A CA 1
ATOM 964 C C . TYR A 1 114 ? -4.238 -14.952 21.257 1.00 81.56 114 TYR A C 1
ATOM 966 O O . TYR A 1 114 ? -4.094 -15.838 22.097 1.00 81.56 114 TYR A O 1
ATOM 974 N N . ARG A 1 115 ? -5.424 -14.750 20.662 1.00 85.88 115 ARG A N 1
ATOM 975 C CA . ARG A 1 115 ? -6.641 -15.501 21.026 1.00 85.88 115 ARG A CA 1
ATOM 976 C C . ARG A 1 115 ? -6.532 -17.007 20.728 1.00 85.88 115 ARG A C 1
ATOM 978 O O . ARG A 1 115 ? -6.840 -17.780 21.635 1.00 85.88 115 ARG A O 1
ATOM 985 N N . PRO A 1 116 ? -6.076 -17.463 19.543 1.00 90.50 116 PRO A N 1
ATOM 986 C CA . PRO A 1 116 ? -5.836 -18.886 19.292 1.00 90.50 116 PRO A CA 1
ATOM 987 C C . PRO A 1 116 ? -4.814 -19.492 20.259 1.00 90.50 116 PRO A C 1
ATOM 989 O O . PRO A 1 116 ? -5.042 -20.582 20.779 1.00 90.50 116 PRO A O 1
ATOM 992 N N . PHE A 1 117 ? -3.730 -18.767 20.563 1.00 90.75 117 PHE A N 1
ATOM 993 C CA . PHE A 1 117 ? -2.728 -19.223 21.530 1.00 90.75 117 PHE A CA 1
ATOM 994 C C . PHE A 1 117 ? -3.304 -19.352 22.940 1.00 90.75 117 PHE A C 1
ATOM 996 O O . PHE A 1 117 ? -3.034 -20.339 23.613 1.00 90.75 117 PHE A O 1
ATOM 1003 N N . ALA A 1 118 ? -4.132 -18.402 23.379 1.00 91.00 118 ALA A N 1
ATOM 1004 C CA . ALA A 1 118 ? -4.777 -18.468 24.686 1.00 91.00 118 ALA A CA 1
ATOM 1005 C C . ALA A 1 118 ? -5.680 -19.705 24.812 1.00 91.00 118 ALA A C 1
ATOM 1007 O O . ALA A 1 118 ? -5.585 -20.420 25.804 1.00 91.00 118 ALA A O 1
ATOM 1008 N N . ILE A 1 119 ? -6.497 -19.996 23.791 1.00 92.81 119 ILE A N 1
ATOM 1009 C CA . ILE A 1 119 ? -7.354 -21.195 23.757 1.00 92.81 119 ILE A CA 1
ATOM 1010 C C . ILE A 1 119 ? -6.501 -22.469 23.780 1.00 92.81 119 ILE A C 1
ATOM 1012 O O . ILE A 1 119 ? -6.800 -23.406 24.516 1.00 92.81 119 ILE A O 1
ATOM 1016 N N . TYR A 1 120 ? -5.417 -22.496 23.004 1.00 92.38 120 TYR A N 1
ATOM 1017 C CA . TYR A 1 120 ? -4.496 -23.628 22.963 1.00 92.38 120 TYR A CA 1
ATOM 1018 C C . TYR A 1 120 ? -3.827 -23.886 24.322 1.00 92.38 120 TYR A C 1
ATOM 1020 O O . TYR A 1 120 ? -3.842 -25.012 24.820 1.00 92.38 120 TYR A O 1
ATOM 1028 N N . PHE A 1 121 ? -3.281 -22.846 24.957 1.00 93.69 121 PHE A N 1
ATOM 1029 C CA . PHE A 1 121 ? -2.630 -22.972 26.260 1.00 93.69 121 PHE A CA 1
ATOM 1030 C C . PHE A 1 121 ? -3.612 -23.308 27.381 1.00 93.69 121 PHE A C 1
ATOM 1032 O O . PHE A 1 121 ? -3.256 -24.067 28.284 1.00 93.69 121 PHE A O 1
ATOM 1039 N N . ASP A 1 122 ? -4.842 -22.797 27.319 1.00 93.94 122 ASP A N 1
ATOM 1040 C CA . ASP A 1 122 ? -5.897 -23.185 28.254 1.00 93.94 122 ASP A CA 1
ATOM 1041 C C . ASP A 1 122 ? -6.251 -24.674 28.108 1.00 93.94 122 ASP A C 1
ATOM 1043 O O . ASP A 1 122 ? -6.302 -25.400 29.101 1.00 93.94 122 ASP A O 1
ATOM 1047 N N . GLY A 1 123 ? -6.363 -25.166 26.869 1.00 93.44 123 GLY A N 1
ATOM 1048 C CA . GLY A 1 123 ? -6.540 -26.590 26.576 1.00 93.44 123 GLY A CA 1
ATOM 1049 C C . GLY A 1 123 ? -5.432 -27.467 27.171 1.00 93.44 123 GLY A C 1
ATOM 1050 O O . GLY A 1 123 ? -5.726 -28.445 27.859 1.00 93.44 123 GLY A O 1
ATOM 1051 N N . ILE A 1 124 ? -4.161 -27.082 26.991 1.00 93.56 124 ILE A N 1
ATOM 1052 C CA . ILE A 1 124 ? -3.020 -27.792 27.595 1.00 93.56 124 ILE A CA 1
ATOM 1053 C C . ILE A 1 124 ? -3.125 -27.782 29.122 1.00 93.56 124 ILE A C 1
ATOM 1055 O O . ILE A 1 124 ? -3.012 -28.830 29.758 1.00 93.56 124 ILE A O 1
ATOM 1059 N N . LYS A 1 125 ? -3.371 -26.619 29.731 1.00 91.56 125 LYS A N 1
ATOM 1060 C CA . LYS A 1 125 ? -3.459 -26.484 31.190 1.00 91.56 125 LYS A CA 1
ATOM 1061 C C . LYS A 1 125 ? -4.559 -27.365 31.785 1.00 91.56 125 LYS A C 1
ATOM 1063 O O . LYS A 1 125 ? -4.341 -27.977 32.828 1.00 91.56 125 LYS A O 1
ATOM 1068 N N . ASN A 1 126 ? -5.712 -27.447 31.125 1.00 89.81 126 ASN A N 1
ATOM 1069 C CA . ASN A 1 126 ? -6.827 -28.287 31.561 1.00 89.81 126 ASN A CA 1
ATOM 1070 C C . ASN A 1 126 ? -6.544 -29.785 31.364 1.00 89.81 126 ASN A C 1
ATOM 1072 O O . ASN A 1 126 ? -7.003 -30.584 32.168 1.00 89.81 126 ASN A O 1
ATOM 1076 N N . SER A 1 127 ? -5.743 -30.167 30.361 1.00 85.00 127 SER A N 1
ATOM 1077 C CA . SER A 1 127 ? -5.317 -31.563 30.158 1.00 85.00 127 SER A CA 1
ATOM 1078 C C . SER A 1 127 ? -4.256 -32.055 31.153 1.00 85.00 127 SER A C 1
ATOM 1080 O O . SER A 1 127 ? -4.112 -33.258 31.348 1.00 85.00 127 SER A O 1
ATOM 1082 N N . VAL A 1 128 ? -3.510 -31.136 31.779 1.00 83.75 128 VAL A N 1
ATOM 1083 C CA . VAL A 1 128 ? -2.435 -31.445 32.743 1.00 83.75 128 VAL A CA 1
ATOM 1084 C C . VAL A 1 128 ? -2.917 -31.376 34.198 1.00 83.75 128 VAL A C 1
ATOM 1086 O O . VAL A 1 128 ? -2.285 -31.951 35.083 1.00 83.75 128 VAL A O 1
ATOM 1089 N N . LYS A 1 129 ? -4.036 -30.696 34.477 1.00 60.16 129 LYS A N 1
ATOM 1090 C CA . LYS A 1 129 ? -4.665 -30.726 35.803 1.00 60.16 129 LYS A CA 1
ATOM 1091 C C . LYS A 1 129 ? -5.279 -32.110 36.058 1.00 60.16 129 LYS A C 1
ATOM 1093 O O . LYS A 1 129 ? -6.348 -32.405 35.533 1.00 60.16 129 LYS A O 1
ATOM 1098 N N . ILE A 1 130 ? -4.570 -32.919 36.850 1.00 58.59 130 ILE A N 1
ATOM 1099 C CA . ILE A 1 130 ? -5.075 -34.127 37.529 1.00 58.59 130 ILE A CA 1
ATOM 1100 C C . ILE A 1 130 ? -6.066 -33.710 38.618 1.00 58.59 130 ILE A C 1
ATOM 1102 O O . ILE A 1 130 ? -5.755 -32.727 39.334 1.00 58.59 130 ILE A O 1
#

Secondary structure (DSSP, 8-state):
--SSSTTTT-TTT---HHHHHHHHHHHHHHHHHHHHHHHHHHHT-SHHHHT--HHHHHHHHHHHHHHHHHHHHHHHHHTT-TGGGHHHHHHHHHHHHHIIIIIHHHSTTHHHHHHHHHHHHHHHHHHH--